Protein AF-A0A0G3Z977-F1 (afdb_monomer_lite)

Foldseek 3Di:
DVVCVVVVPPDFAPPVLLVVLVVVLVVLVVVLPCCVVPPVDDDPVVNVVSVVSVVVNVVSVVSNVVRD

Sequence (68 aa):
QSSLYLTGKKEIFGSLGMVYAILSIGLIGCVVWAHHMYTVGMDLDSRAYFTAATMVIAVPTGVKVFSW

pLDDT: mean 88.41, std 11.15, range [54.62, 96.62]

Radius of gyration: 16.2 Å; chains: 1; bounding box: 34×18×43 Å

Orga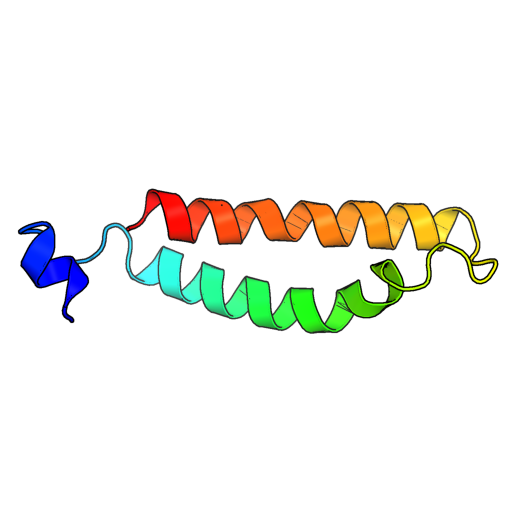nism: NCBI:txid75299

InterPro domains:
  IPR000883 Cytochrome c oxidase subunit I [PF00115] (8-68)
  IPR000883 Cytochrome c oxidase subunit I [PTHR10422] (9-68)
  IPR023616 Cytochrome c oxidase-like, subunit I domain [PS50855] (1-68)
  IPR036927 Cytochrome c oxidase-like, subunit I superfamily [G3DSA:1.20.210.10] (3-68)
  IPR036927 Cytochrome c oxidase-like, subunit I superfamily [SSF81442] (6-68)

Structure (mmCIF, N/CA/C/O backbone):
data_AF-A0A0G3Z977-F1
#
_entry.id   AF-A0A0G3Z977-F1
#
loop_
_atom_site.group_PDB
_atom_site.id
_atom_site.type_symbol
_atom_site.label_atom_id
_atom_site.label_alt_id
_atom_site.label_comp_id
_atom_site.label_asym_id
_atom_site.label_entity_id
_atom_site.label_seq_id
_atom_site.pdbx_PDB_ins_code
_atom_site.Cartn_x
_atom_site.Cartn_y
_atom_site.Cartn_z
_atom_site.occupancy
_atom_site.B_iso_or_equiv
_atom_site.auth_seq_id
_atom_site.auth_comp_id
_atom_site.auth_asym_id
_atom_site.auth_atom_id
_atom_site.pdbx_PDB_model_num
ATOM 1 N N . GLN A 1 1 ? -18.538 -10.990 12.370 1.00 54.62 1 GLN A N 1
ATOM 2 C CA . GLN A 1 1 ? -19.225 -10.997 13.683 1.00 54.62 1 GLN A CA 1
ATOM 3 C C . GLN A 1 1 ? -18.548 -11.909 14.712 1.00 54.62 1 GLN A C 1
ATOM 5 O O . GLN A 1 1 ? -18.507 -11.541 15.876 1.00 54.62 1 GLN A O 1
ATOM 10 N N . SER A 1 2 ? -17.953 -13.040 14.310 1.00 58.56 2 SER A N 1
ATOM 11 C CA . SER A 1 2 ? -17.276 -13.990 15.212 1.00 58.56 2 SER A CA 1
ATOM 12 C C . SER A 1 2 ? -16.097 -13.406 16.010 1.00 58.56 2 SER A C 1
ATOM 14 O O . SER A 1 2 ? -15.997 -13.658 17.202 1.00 58.56 2 SER A O 1
ATOM 16 N N . SER A 1 3 ? -15.234 -12.575 15.414 1.00 59.91 3 SER A N 1
ATOM 17 C CA . SER A 1 3 ? -14.058 -12.045 16.135 1.00 59.91 3 SER A CA 1
ATOM 18 C C . SER A 1 3 ? -14.341 -10.902 17.117 1.00 59.91 3 SER A C 1
ATOM 20 O O . SER A 1 3 ? -13.617 -10.752 18.096 1.00 59.91 3 SER A O 1
ATOM 22 N N . LEU A 1 4 ? -15.392 -10.105 16.900 1.00 65.31 4 LEU A N 1
ATOM 23 C CA . LEU A 1 4 ? -15.857 -9.145 17.914 1.00 65.31 4 LEU A CA 1
ATOM 24 C C . LEU A 1 4 ? -16.359 -9.896 19.152 1.00 65.31 4 LEU A C 1
ATOM 26 O O . LEU A 1 4 ? -16.018 -9.551 20.278 1.00 65.31 4 LEU A O 1
ATOM 30 N N . TYR A 1 5 ? -17.079 -10.997 18.920 1.00 61.09 5 TYR A N 1
ATOM 31 C CA . TYR A 1 5 ? -17.565 -11.882 19.973 1.00 61.09 5 TYR A CA 1
ATOM 32 C C . TYR A 1 5 ? -16.423 -12.540 20.768 1.00 61.09 5 TYR A C 1
ATOM 34 O O . TYR A 1 5 ? -16.504 -12.629 21.987 1.00 61.09 5 TYR A O 1
ATOM 42 N N . LEU A 1 6 ? -15.342 -12.956 20.094 1.00 68.50 6 LEU A N 1
ATOM 43 C CA . LEU A 1 6 ? -14.170 -13.581 20.728 1.00 68.50 6 LEU A CA 1
ATOM 44 C C . LEU A 1 6 ? -13.275 -12.593 21.497 1.00 68.50 6 LEU A C 1
ATOM 46 O O . LEU A 1 6 ? -12.609 -12.995 22.443 1.00 68.50 6 LEU A O 1
ATOM 50 N N . THR A 1 7 ? -13.245 -11.314 21.108 1.00 74.06 7 THR A N 1
ATOM 51 C CA . THR A 1 7 ? -12.411 -10.283 21.762 1.00 74.06 7 THR A CA 1
ATOM 52 C C . THR A 1 7 ? -13.161 -9.478 22.828 1.00 74.06 7 THR A C 1
ATOM 54 O O . THR A 1 7 ? -12.547 -8.678 23.530 1.00 74.06 7 THR A O 1
ATOM 57 N N . GLY A 1 8 ? -14.483 -9.654 22.950 1.00 69.69 8 GLY A N 1
ATOM 58 C CA . GLY A 1 8 ? -15.331 -8.902 23.883 1.00 69.69 8 GLY A CA 1
ATOM 59 C C . GLY A 1 8 ? -15.491 -7.416 23.535 1.00 69.69 8 GLY A C 1
ATOM 60 O O . GLY A 1 8 ? -16.080 -6.663 24.312 1.00 69.69 8 GLY A O 1
ATOM 61 N N . LYS A 1 9 ? -14.981 -6.971 22.377 1.00 65.44 9 LYS A N 1
ATOM 62 C CA . LYS A 1 9 ? -15.130 -5.592 21.902 1.00 65.44 9 LYS A CA 1
ATOM 63 C C . LYS A 1 9 ? -16.542 -5.397 21.340 1.00 65.44 9 LYS A C 1
ATOM 65 O O . LYS A 1 9 ? -17.016 -6.194 20.534 1.00 65.44 9 LYS A O 1
ATOM 70 N N . LYS A 1 10 ? -17.212 -4.318 21.762 1.00 70.06 10 LYS A N 1
ATOM 71 C CA . LYS A 1 10 ? -18.568 -3.958 21.302 1.00 70.06 10 LYS A CA 1
ATOM 72 C C . LYS A 1 10 ? -18.586 -3.530 19.830 1.00 70.06 10 LYS A C 1
ATOM 74 O O . LYS A 1 10 ? -19.537 -3.831 19.127 1.00 70.06 10 LYS A O 1
ATOM 79 N N . GLU A 1 11 ? -17.518 -2.872 19.384 1.00 77.19 11 GLU A N 1
ATOM 80 C CA . GLU A 1 11 ? -17.337 -2.317 18.041 1.00 77.19 11 GLU A CA 1
ATOM 81 C C . GLU A 1 11 ? -15.851 -2.401 17.646 1.00 77.19 11 GLU A C 1
ATOM 83 O O . GLU A 1 11 ? -14.975 -2.489 18.511 1.00 77.19 11 GLU A O 1
ATOM 88 N N . ILE A 1 12 ? -15.556 -2.364 16.344 1.00 76.31 12 ILE A N 1
ATOM 89 C CA . ILE A 1 12 ? -14.177 -2.311 15.830 1.00 76.31 12 ILE A CA 1
ATOM 90 C C . ILE A 1 12 ? -13.625 -0.892 16.013 1.00 76.31 12 ILE A C 1
ATOM 92 O O . ILE A 1 12 ? -14.335 0.090 15.777 1.00 76.31 12 ILE A O 1
ATOM 96 N N . PHE A 1 13 ? -12.357 -0.764 16.412 1.00 79.50 13 PHE 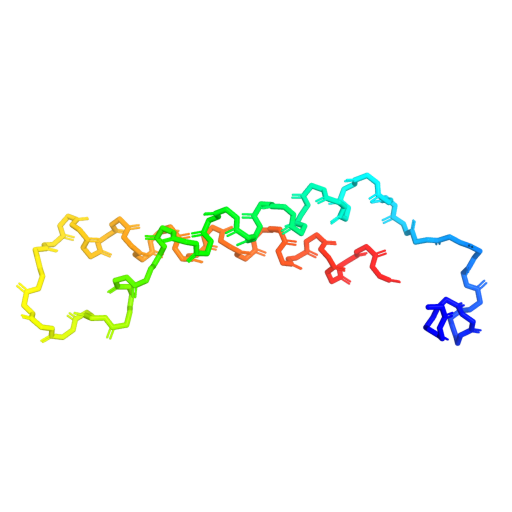A N 1
ATOM 97 C CA . PHE A 1 13 ? -11.741 0.543 16.616 1.00 79.50 13 PHE A CA 1
ATOM 98 C C . PHE A 1 13 ? -11.547 1.268 15.276 1.00 79.50 13 PHE A C 1
ATOM 100 O O . PHE A 1 13 ? -10.796 0.826 14.407 1.00 79.50 13 PHE A O 1
ATOM 107 N N . GLY A 1 14 ? -12.228 2.405 15.108 1.00 84.62 14 GLY A N 1
ATOM 108 C CA . GLY A 1 14 ? -12.126 3.218 13.895 1.00 84.62 14 GLY A CA 1
ATOM 109 C C . GLY A 1 14 ? -12.781 2.572 12.670 1.00 84.62 14 GLY A C 1
ATOM 110 O O . GLY A 1 14 ? -12.131 2.407 11.639 1.00 84.62 14 GLY A O 1
ATOM 111 N N . SER A 1 15 ? -14.075 2.243 12.754 1.00 85.81 15 SER A N 1
ATOM 112 C CA . SER A 1 15 ? -14.857 1.639 11.658 1.00 85.81 15 SER A CA 1
ATOM 113 C C . SER A 1 15 ? -14.720 2.379 10.318 1.00 85.81 15 SER A C 1
ATOM 115 O O . SER A 1 15 ? -14.486 1.742 9.291 1.00 85.81 15 SER A O 1
ATOM 117 N N . LEU A 1 16 ? -14.770 3.717 10.323 1.00 88.19 16 LEU A N 1
ATOM 118 C CA . LEU A 1 16 ? -14.534 4.544 9.131 1.00 88.19 16 LEU A CA 1
ATOM 119 C C . LEU A 1 16 ? -13.126 4.340 8.551 1.00 88.19 16 LEU A C 1
ATOM 121 O O . LEU A 1 16 ? -12.980 4.167 7.343 1.00 88.19 16 LEU A O 1
ATOM 125 N N . GLY A 1 17 ? -12.095 4.295 9.400 1.00 89.12 17 GLY A N 1
ATOM 126 C CA . GLY A 1 17 ? -10.717 4.025 8.979 1.00 89.12 17 GLY A CA 1
ATOM 127 C C . GLY A 1 17 ? -10.573 2.653 8.323 1.00 89.12 17 GLY A C 1
ATOM 128 O O . GLY A 1 17 ? -9.887 2.517 7.312 1.00 89.12 17 GLY A O 1
ATOM 129 N N . MET A 1 18 ? -11.298 1.654 8.827 1.00 91.44 18 MET A N 1
ATOM 130 C CA . MET A 1 18 ? -11.313 0.314 8.246 1.00 91.44 18 MET A CA 1
ATOM 131 C C . MET A 1 18 ? -11.988 0.281 6.865 1.00 91.44 18 MET A C 1
ATOM 133 O O . MET A 1 18 ? -11.499 -0.401 5.963 1.00 91.44 18 MET A O 1
ATOM 137 N N . VAL A 1 19 ? -13.063 1.054 6.666 1.00 92.25 19 VAL A N 1
ATOM 138 C CA . VAL A 1 19 ? -13.720 1.214 5.355 1.00 92.25 19 VAL A CA 1
ATOM 139 C C . VAL A 1 19 ? -12.774 1.876 4.355 1.00 92.25 19 VAL A C 1
ATOM 141 O O . VAL A 1 19 ? -12.560 1.331 3.270 1.00 92.25 19 VAL A O 1
ATOM 144 N N . TYR A 1 20 ? -12.145 2.996 4.726 1.00 93.75 20 TYR A N 1
ATOM 145 C CA . TYR A 1 20 ? -11.175 3.669 3.857 1.00 93.75 20 TYR A CA 1
ATOM 146 C C . TYR A 1 20 ? -9.975 2.778 3.539 1.00 93.75 20 TYR A C 1
ATOM 148 O O . TYR A 1 20 ? -9.525 2.753 2.396 1.00 93.75 20 TYR A O 1
ATOM 156 N N . ALA A 1 21 ? -9.486 1.998 4.503 1.00 93.50 21 ALA A N 1
ATOM 157 C CA . ALA A 1 21 ? -8.385 1.070 4.285 1.00 93.50 21 ALA A CA 1
ATOM 158 C C . ALA A 1 21 ? -8.740 -0.048 3.289 1.00 93.50 21 ALA A C 1
ATOM 160 O O . ALA A 1 21 ? -7.950 -0.340 2.393 1.00 93.50 21 ALA A O 1
ATOM 161 N N . ILE A 1 22 ? -9.929 -0.652 3.393 1.00 94.38 22 ILE A N 1
ATOM 162 C CA . ILE A 1 22 ? -10.375 -1.701 2.458 1.00 94.38 22 ILE A CA 1
ATOM 163 C C . ILE A 1 22 ? -10.546 -1.138 1.043 1.00 94.38 22 ILE A C 1
ATOM 165 O O . ILE A 1 22 ? -10.064 -1.748 0.088 1.00 94.38 22 ILE A O 1
ATOM 169 N N . LEU A 1 23 ? -11.173 0.035 0.909 1.00 95.62 23 LEU A N 1
ATOM 170 C CA . LEU A 1 23 ? -11.333 0.702 -0.385 1.00 95.62 23 LEU A CA 1
ATOM 171 C C . LEU A 1 23 ? -9.976 1.066 -1.002 1.00 95.62 23 LEU A C 1
ATOM 173 O O . LEU A 1 23 ? -9.746 0.803 -2.179 1.00 95.62 23 LEU A O 1
ATOM 177 N N . SER A 1 24 ? -9.055 1.602 -0.197 1.00 94.81 24 SER A N 1
ATOM 178 C CA . SER A 1 24 ? -7.717 1.996 -0.655 1.00 94.81 24 SER A CA 1
ATOM 179 C C . SER A 1 24 ? -6.899 0.796 -1.136 1.00 94.81 24 SER A C 1
ATOM 181 O O . SER A 1 24 ? -6.268 0.879 -2.184 1.00 94.81 24 SER A O 1
ATOM 183 N N . ILE A 1 25 ? -6.941 -0.339 -0.424 1.00 95.50 25 ILE A N 1
ATOM 184 C CA . ILE A 1 25 ? -6.269 -1.578 -0.859 1.00 95.50 25 ILE A CA 1
ATOM 185 C C . ILE A 1 25 ? -6.837 -2.060 -2.198 1.00 95.50 25 ILE A C 1
ATOM 187 O O . ILE A 1 25 ? -6.066 -2.447 -3.071 1.00 95.50 25 ILE A O 1
ATOM 191 N N . GLY A 1 26 ? -8.161 -2.013 -2.376 1.00 94.00 26 GLY A N 1
ATOM 192 C CA . GLY A 1 26 ? -8.801 -2.406 -3.633 1.00 94.00 26 GLY A CA 1
ATOM 193 C C . GLY A 1 26 ? -8.370 -1.530 -4.810 1.00 94.00 26 GLY A C 1
ATOM 194 O O . GLY A 1 26 ? -7.972 -2.052 -5.847 1.00 94.00 26 GLY A O 1
ATOM 195 N N . LEU A 1 27 ? -8.385 -0.207 -4.631 1.00 94.56 27 LEU A N 1
ATOM 196 C CA . LEU A 1 27 ? -8.004 0.739 -5.683 1.00 94.56 27 LEU A CA 1
ATOM 197 C C . LEU A 1 27 ? -6.515 0.650 -6.038 1.00 94.56 27 LEU A C 1
ATOM 199 O O . LEU A 1 27 ? -6.171 0.553 -7.213 1.00 94.56 27 LEU A O 1
ATOM 203 N N . ILE A 1 28 ? -5.627 0.648 -5.038 1.00 94.12 28 ILE A N 1
ATOM 204 C CA . ILE A 1 28 ? -4.174 0.583 -5.269 1.00 94.12 28 ILE A CA 1
ATOM 205 C C . ILE A 1 28 ? -3.784 -0.792 -5.831 1.00 94.12 28 ILE A C 1
ATOM 207 O O . ILE A 1 28 ? -2.932 -0.877 -6.714 1.00 94.12 28 ILE A O 1
ATOM 211 N N . GLY A 1 29 ? -4.451 -1.862 -5.389 1.00 92.62 29 GLY A N 1
ATOM 212 C CA . GLY A 1 29 ? -4.243 -3.225 -5.880 1.00 92.62 29 GLY A CA 1
ATOM 213 C C . GLY A 1 29 ? -4.410 -3.368 -7.396 1.00 92.62 29 GLY A C 1
ATOM 214 O O . GLY A 1 29 ? -3.662 -4.118 -8.019 1.00 92.62 29 GLY A O 1
ATOM 215 N N . CYS A 1 30 ? -5.325 -2.610 -8.010 1.00 93.62 30 CYS A N 1
ATOM 216 C CA . CYS A 1 30 ? -5.508 -2.613 -9.464 1.00 93.62 30 CYS A CA 1
ATOM 217 C C . CYS A 1 30 ? -4.324 -2.000 -10.230 1.00 93.62 30 CYS A C 1
ATOM 219 O O . CYS A 1 30 ? -4.109 -2.347 -11.388 1.00 93.62 30 CYS A O 1
ATOM 221 N N . VAL A 1 31 ? -3.558 -1.102 -9.604 1.00 93.31 31 VAL A N 1
ATOM 222 C CA . VAL A 1 31 ? -2.474 -0.355 -10.263 1.00 93.31 31 VAL A CA 1
ATOM 223 C C . VAL A 1 31 ? -1.130 -1.075 -10.146 1.00 93.31 31 VAL A C 1
ATOM 225 O O . VAL A 1 31 ? 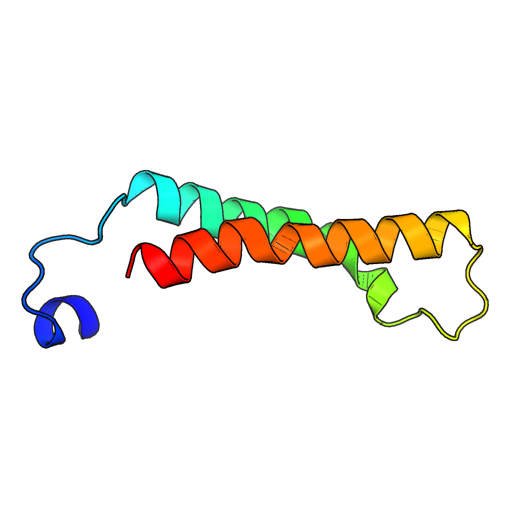-0.283 -0.914 -11.013 1.00 93.31 31 VAL A O 1
ATOM 228 N N . VAL A 1 32 ? -0.913 -1.904 -9.121 1.00 96.62 32 VAL A N 1
ATOM 229 C CA . VAL A 1 32 ? 0.422 -2.459 -8.820 1.00 96.62 32 VAL A CA 1
ATOM 230 C C . VAL A 1 32 ? 0.785 -3.754 -9.558 1.00 96.62 32 VAL A C 1
ATOM 232 O O . VAL A 1 32 ? 1.880 -4.255 -9.357 1.00 96.62 32 VAL A O 1
ATOM 235 N N . TRP A 1 33 ? -0.062 -4.296 -10.444 1.00 95.50 33 TRP A N 1
ATOM 236 C CA . TRP A 1 33 ? 0.126 -5.641 -11.035 1.00 95.50 33 TRP A CA 1
ATOM 237 C C . TRP A 1 33 ? 1.544 -5.913 -11.582 1.00 95.50 33 TRP A C 1
ATOM 239 O O . TRP A 1 33 ? 2.059 -7.030 -11.463 1.00 95.50 33 TRP A O 1
ATOM 249 N N . ALA A 1 34 ? 2.180 -4.890 -12.163 1.00 94.62 34 ALA A N 1
ATOM 250 C CA . ALA A 1 34 ? 3.485 -4.986 -12.801 1.00 94.62 34 ALA A CA 1
ATOM 251 C C . ALA A 1 34 ? 4.617 -5.344 -11.823 1.00 94.62 34 ALA A C 1
ATOM 253 O O . ALA A 1 34 ? 5.689 -5.755 -12.271 1.00 94.62 34 ALA A O 1
ATOM 254 N N . HIS A 1 35 ? 4.392 -5.296 -10.500 1.00 96.56 35 HIS A N 1
ATOM 255 C CA . HIS A 1 35 ? 5.355 -5.819 -9.525 1.00 96.56 35 HIS A CA 1
ATOM 256 C C . HIS A 1 35 ? 5.644 -7.316 -9.712 1.00 96.56 35 HIS A C 1
ATOM 258 O O . HIS A 1 35 ? 6.704 -7.792 -9.316 1.00 96.56 35 HIS A O 1
ATOM 264 N N . HIS A 1 36 ? 4.745 -8.081 -10.342 1.00 96.06 36 HIS A N 1
ATOM 265 C CA . HIS A 1 36 ? 5.004 -9.483 -10.695 1.00 96.06 36 HIS A CA 1
ATOM 266 C C . HIS A 1 36 ? 5.901 -9.642 -11.935 1.00 96.06 36 HIS A C 1
ATOM 268 O O . HIS A 1 36 ? 6.377 -10.740 -12.208 1.00 96.06 36 HIS A O 1
ATOM 274 N N . MET A 1 37 ? 6.156 -8.561 -12.677 1.00 96.12 37 MET A N 1
ATOM 275 C CA . MET A 1 37 ? 6.863 -8.557 -13.962 1.00 96.12 37 MET A CA 1
ATOM 276 C C . MET A 1 37 ? 8.270 -7.944 -13.873 1.00 96.12 37 MET A C 1
ATOM 278 O O . MET A 1 37 ? 8.856 -7.608 -14.896 1.00 96.12 37 MET A O 1
ATOM 282 N N . TYR A 1 38 ? 8.867 -7.802 -12.685 1.00 93.50 38 TYR A N 1
ATOM 283 C CA . TYR A 1 38 ? 10.154 -7.098 -12.543 1.00 93.50 38 TYR A CA 1
ATOM 284 C C . TYR A 1 38 ? 11.320 -7.670 -13.365 1.00 93.50 38 TYR A C 1
ATOM 286 O O . TYR A 1 38 ? 12.276 -6.946 -13.641 1.00 93.50 38 TYR A O 1
ATOM 294 N N . THR A 1 39 ? 11.260 -8.937 -13.773 1.00 94.31 39 THR A N 1
ATOM 295 C CA . THR A 1 39 ? 12.329 -9.615 -14.521 1.00 94.31 39 THR A CA 1
ATOM 296 C C . THR A 1 39 ? 12.151 -9.582 -16.040 1.00 94.31 39 THR A C 1
ATOM 298 O O . THR A 1 39 ? 13.033 -10.058 -16.748 1.00 94.31 39 THR A O 1
ATOM 301 N N . VAL A 1 40 ? 11.067 -8.997 -16.569 1.00 94.19 40 VAL A N 1
ATOM 302 C CA . VAL A 1 40 ? 10.783 -8.994 -18.023 1.00 94.19 40 VAL A CA 1
ATOM 303 C C . VAL A 1 40 ? 11.545 -7.918 -18.811 1.00 94.19 40 VAL A C 1
ATOM 305 O O . VAL A 1 40 ? 11.345 -7.791 -20.013 1.00 94.19 40 VAL A O 1
ATOM 308 N N . GLY A 1 41 ? 12.414 -7.142 -18.154 1.00 92.44 41 GLY A N 1
ATOM 309 C CA . GLY A 1 41 ? 13.177 -6.058 -18.788 1.00 92.44 41 GLY A CA 1
ATOM 310 C C . GLY A 1 41 ? 12.497 -4.683 -18.751 1.00 92.44 41 GLY A C 1
ATOM 311 O O . GLY A 1 41 ? 12.705 -3.880 -19.653 1.00 92.44 41 GLY A O 1
ATOM 312 N N . MET A 1 42 ? 11.686 -4.408 -17.723 1.00 94.00 42 MET A N 1
ATOM 313 C CA . MET A 1 42 ? 11.067 -3.095 -17.483 1.00 94.00 42 MET A CA 1
ATOM 314 C C . MET A 1 42 ? 12.114 -2.014 -17.144 1.00 94.00 42 MET A C 1
ATOM 316 O O . MET A 1 42 ? 13.107 -2.302 -16.466 1.00 94.00 42 MET A O 1
ATOM 320 N N . ASP A 1 43 ? 11.876 -0.775 -17.586 1.00 95.12 43 ASP A N 1
ATOM 321 C CA . ASP A 1 43 ? 12.738 0.382 -17.327 1.00 95.12 43 ASP A CA 1
ATOM 322 C C . ASP A 1 43 ? 12.871 0.706 -15.825 1.00 95.12 43 ASP A C 1
ATOM 324 O O . ASP A 1 43 ? 12.064 0.288 -14.987 1.00 95.12 43 ASP A O 1
ATOM 328 N N . LEU A 1 44 ? 13.941 1.425 -15.467 1.00 95.19 44 LEU A N 1
ATOM 329 C CA . LEU A 1 44 ? 14.286 1.713 -14.072 1.00 95.19 44 LEU A CA 1
ATOM 330 C C . LEU A 1 44 ? 13.198 2.536 -13.365 1.00 95.19 44 LEU A C 1
ATOM 332 O O . LEU A 1 44 ? 12.878 2.252 -12.209 1.00 95.19 44 LEU A O 1
ATOM 336 N N . ASP A 1 45 ? 12.618 3.513 -14.060 1.00 96.19 45 ASP A N 1
ATOM 337 C CA . ASP A 1 45 ? 11.641 4.442 -13.492 1.00 96.19 45 ASP A CA 1
ATOM 338 C C . ASP A 1 45 ? 10.326 3.725 -13.181 1.00 96.19 45 ASP A C 1
ATOM 340 O O . ASP A 1 45 ? 9.794 3.842 -12.074 1.00 96.19 45 ASP A O 1
ATOM 344 N N . SER A 1 46 ? 9.857 2.876 -14.096 1.00 93.94 46 SER A N 1
ATOM 345 C CA . SER A 1 46 ? 8.699 2.010 -13.876 1.00 93.94 46 SER A CA 1
ATOM 346 C C . SER A 1 46 ? 8.944 1.035 -12.723 1.00 93.94 46 SER A C 1
ATOM 348 O O . SER A 1 46 ? 8.080 0.852 -11.865 1.00 93.94 46 SER A O 1
ATOM 350 N N . ARG A 1 47 ? 10.141 0.441 -12.617 1.00 94.88 47 ARG A N 1
ATOM 351 C CA . ARG A 1 47 ? 10.492 -0.431 -11.479 1.00 94.88 47 ARG A CA 1
ATOM 352 C C . ARG A 1 47 ? 10.464 0.312 -10.151 1.00 94.88 47 ARG A C 1
ATOM 354 O O . ARG A 1 47 ? 9.915 -0.221 -9.185 1.00 94.88 47 ARG A O 1
ATOM 361 N N . ALA A 1 48 ? 11.032 1.514 -10.096 1.00 95.81 48 ALA A N 1
ATOM 362 C CA . ALA A 1 48 ? 11.007 2.348 -8.901 1.00 95.81 48 ALA A CA 1
ATOM 363 C C . ALA A 1 48 ? 9.566 2.718 -8.520 1.00 95.81 48 ALA A C 1
ATOM 365 O O . ALA A 1 48 ? 9.182 2.557 -7.359 1.00 95.81 48 ALA A O 1
ATOM 366 N N . TYR A 1 49 ? 8.749 3.110 -9.503 1.00 95.94 49 TYR A N 1
ATOM 367 C CA . TYR A 1 49 ? 7.332 3.411 -9.314 1.00 95.94 49 TYR A CA 1
ATOM 368 C C . TYR A 1 49 ? 6.559 2.222 -8.740 1.00 95.94 49 TYR A C 1
ATOM 370 O O . TYR A 1 49 ? 5.968 2.347 -7.671 1.00 95.94 49 TYR A O 1
ATOM 378 N N . PHE A 1 50 ? 6.587 1.055 -9.393 1.00 96.38 50 PHE A N 1
ATOM 379 C CA . PHE A 1 50 ? 5.826 -0.111 -8.931 1.00 96.38 50 PHE A CA 1
ATOM 380 C C . PHE A 1 50 ? 6.336 -0.640 -7.587 1.00 96.38 50 PHE A C 1
ATOM 382 O O . PHE A 1 50 ? 5.537 -1.108 -6.772 1.00 96.38 50 PHE A O 1
ATOM 389 N N . THR A 1 51 ? 7.635 -0.498 -7.303 1.00 95.75 51 THR A N 1
ATOM 390 C CA . THR A 1 51 ? 8.206 -0.862 -5.998 1.00 95.75 51 THR A CA 1
ATOM 391 C C . THR A 1 51 ? 7.632 0.032 -4.905 1.00 95.75 51 THR A C 1
ATOM 393 O O . THR A 1 51 ? 7.080 -0.471 -3.925 1.00 95.75 51 THR A O 1
ATOM 396 N N . ALA A 1 52 ? 7.688 1.351 -5.097 1.00 95.56 52 ALA A N 1
ATOM 397 C CA . ALA A 1 52 ? 7.133 2.311 -4.152 1.00 95.56 52 ALA A CA 1
ATOM 398 C C . ALA A 1 52 ? 5.611 2.150 -4.004 1.00 95.56 52 ALA A C 1
ATOM 400 O O . ALA A 1 52 ? 5.106 2.072 -2.885 1.00 95.56 52 ALA A O 1
ATOM 401 N N . ALA A 1 53 ? 4.878 2.026 -5.113 1.00 94.69 53 ALA A N 1
ATOM 402 C CA . ALA A 1 53 ? 3.424 1.877 -5.116 1.00 94.69 53 ALA A CA 1
ATOM 403 C C . ALA A 1 53 ? 2.968 0.615 -4.366 1.00 94.69 53 ALA A C 1
ATOM 405 O O . ALA A 1 53 ? 2.012 0.667 -3.592 1.00 94.69 53 ALA A O 1
ATOM 406 N N . THR A 1 54 ? 3.686 -0.502 -4.518 1.00 95.94 54 THR A N 1
ATOM 407 C CA . THR A 1 54 ? 3.389 -1.739 -3.775 1.00 95.94 54 THR A CA 1
ATOM 408 C C . THR A 1 54 ? 3.668 -1.573 -2.283 1.00 95.94 54 THR A C 1
ATOM 410 O O . THR A 1 54 ? 2.881 -2.025 -1.454 1.00 95.94 54 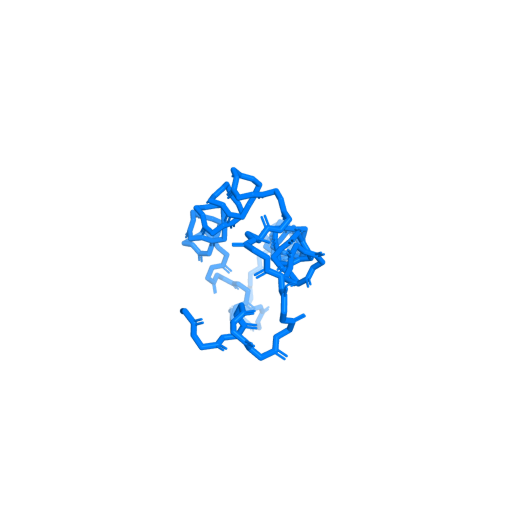THR A O 1
ATOM 413 N N . MET A 1 55 ? 4.747 -0.876 -1.914 1.00 96.50 55 MET A N 1
ATOM 414 C CA . MET A 1 55 ? 5.057 -0.589 -0.508 1.00 96.50 55 MET A CA 1
ATOM 415 C C . MET A 1 55 ? 3.989 0.291 0.157 1.00 96.50 55 MET A C 1
ATOM 417 O O . MET A 1 55 ? 3.675 0.078 1.326 1.00 96.50 55 MET A O 1
ATOM 421 N N . VAL A 1 56 ? 3.366 1.225 -0.573 1.00 95.62 56 VAL A N 1
ATOM 422 C CA . VAL A 1 56 ? 2.283 2.081 -0.045 1.00 95.62 56 VAL A CA 1
ATOM 423 C C . VAL A 1 56 ? 1.075 1.264 0.437 1.00 95.62 56 VAL A C 1
ATOM 425 O O . VAL A 1 56 ? 0.415 1.672 1.394 1.00 95.62 56 VAL A O 1
ATOM 428 N N . ILE A 1 57 ? 0.822 0.073 -0.121 1.00 95.75 57 ILE A N 1
ATOM 429 C CA . ILE A 1 57 ? -0.252 -0.839 0.330 1.00 95.75 57 ILE A CA 1
ATOM 430 C C . ILE A 1 57 ? -0.065 -1.267 1.798 1.00 95.75 57 ILE A C 1
ATOM 432 O O . ILE A 1 57 ? -1.043 -1.582 2.488 1.00 95.75 57 ILE A O 1
ATOM 436 N N . ALA A 1 58 ? 1.163 -1.226 2.324 1.00 95.62 58 ALA A N 1
ATOM 437 C CA . ALA A 1 58 ? 1.438 -1.542 3.723 1.00 95.62 58 ALA A CA 1
ATOM 438 C C . ALA A 1 58 ? 0.717 -0.595 4.698 1.00 95.62 58 ALA A C 1
ATOM 440 O O . ALA A 1 58 ? 0.337 -1.026 5.784 1.00 95.62 58 ALA A O 1
ATOM 441 N N . VAL A 1 59 ? 0.455 0.659 4.310 1.00 95.38 59 VAL A N 1
ATOM 442 C CA . VAL A 1 59 ? -0.219 1.650 5.167 1.00 95.38 59 VAL A CA 1
ATOM 443 C C . VAL A 1 59 ? -1.673 1.258 5.474 1.00 95.38 59 VAL A C 1
ATOM 445 O O . VAL A 1 59 ? -1.981 1.031 6.647 1.00 95.38 59 VAL A O 1
ATOM 448 N N . PRO A 1 60 ? -2.585 1.109 4.489 1.00 94.69 60 PRO A N 1
ATOM 449 C CA . PRO A 1 60 ? -3.959 0.694 4.775 1.00 94.69 60 PRO A CA 1
ATOM 450 C C . PRO A 1 60 ? -4.035 -0.737 5.330 1.00 94.69 60 PRO A C 1
ATOM 452 O O . PRO A 1 60 ? -4.928 -1.048 6.119 1.00 94.69 60 PRO A O 1
ATOM 455 N N . THR A 1 61 ? -3.080 -1.606 4.989 1.00 95.19 61 THR A N 1
ATOM 456 C CA . THR A 1 61 ? -2.982 -2.939 5.603 1.00 95.19 61 THR A CA 1
ATOM 457 C C . THR A 1 61 ? -2.678 -2.835 7.098 1.00 95.19 61 THR A C 1
ATOM 459 O O . THR A 1 61 ? -3.356 -3.474 7.902 1.00 95.19 61 THR A O 1
ATOM 462 N N . GLY A 1 62 ? -1.733 -1.973 7.484 1.00 93.31 62 GLY A N 1
ATOM 463 C CA . GLY A 1 62 ? -1.434 -1.659 8.880 1.00 93.31 62 GLY A CA 1
ATOM 464 C C . GLY A 1 62 ? -2.656 -1.117 9.616 1.00 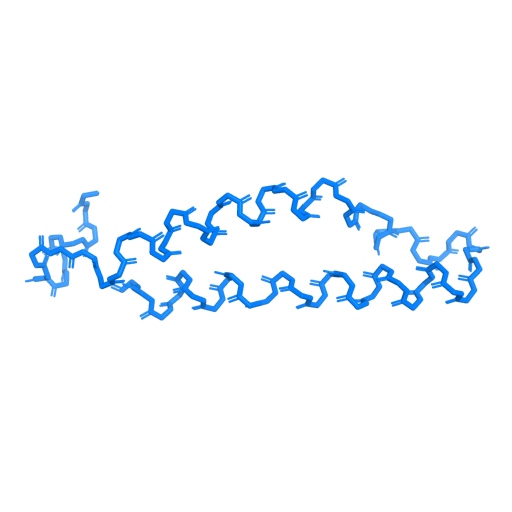93.31 62 GLY A C 1
ATOM 465 O O . GLY A 1 62 ? -2.989 -1.630 10.680 1.00 93.31 62 GLY A O 1
ATOM 466 N N . VAL A 1 63 ? -3.390 -0.167 9.021 1.00 92.69 63 VAL A N 1
ATOM 467 C CA . VAL A 1 63 ? -4.644 0.357 9.601 1.00 92.69 63 VAL A CA 1
ATOM 468 C C . VAL A 1 63 ? -5.619 -0.779 9.911 1.00 92.69 63 VAL A C 1
ATOM 470 O O . VAL A 1 63 ? -6.119 -0.854 11.025 1.00 92.69 63 VAL A O 1
ATOM 473 N N . LYS A 1 64 ? -5.845 -1.717 8.982 1.00 89.94 64 LYS A N 1
ATOM 474 C CA . LYS A 1 64 ? -6.736 -2.864 9.236 1.00 89.94 64 LYS A CA 1
ATOM 475 C C . LYS A 1 64 ? -6.252 -3.766 10.372 1.00 89.94 64 LYS A C 1
ATOM 477 O O . LYS A 1 64 ? -7.081 -4.212 11.156 1.00 89.94 64 LYS A O 1
ATOM 482 N N . VAL A 1 65 ? -4.951 -4.055 10.443 1.00 90.44 65 VAL A N 1
ATOM 483 C CA . VAL A 1 65 ? -4.379 -4.938 11.477 1.00 90.44 65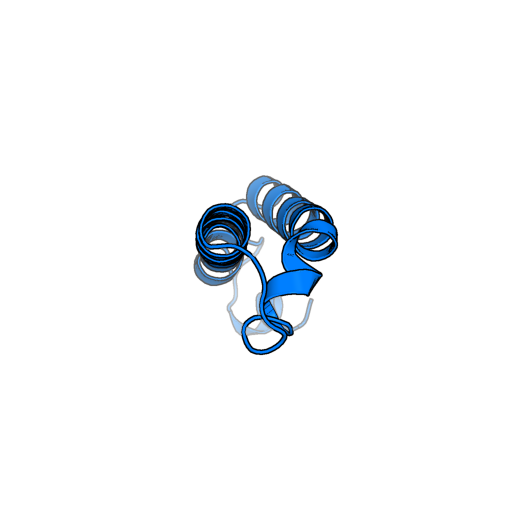 VAL A CA 1
ATOM 484 C C . VAL A 1 65 ? -4.456 -4.291 12.858 1.00 90.44 65 VAL A C 1
ATOM 486 O O . VAL A 1 65 ? -4.811 -4.965 13.818 1.00 90.44 65 VAL A O 1
ATOM 489 N N . PHE A 1 66 ? -4.168 -2.992 12.961 1.00 88.50 66 PHE A N 1
ATOM 490 C CA . PHE A 1 66 ? -4.195 -2.273 14.237 1.00 88.50 66 PHE A CA 1
ATOM 491 C C . PHE A 1 66 ? -5.603 -1.832 14.670 1.00 88.50 66 PHE A C 1
ATOM 493 O O . PHE A 1 66 ? -5.819 -1.586 15.854 1.00 88.50 66 PHE A O 1
ATOM 500 N N . SER A 1 67 ? -6.564 -1.739 13.745 1.00 82.94 67 SER A N 1
ATOM 501 C CA . SER A 1 67 ? -7.973 -1.443 14.055 1.00 82.94 67 SER A CA 1
ATOM 502 C C . SER A 1 67 ? -8.761 -2.642 14.596 1.00 82.94 67 SER A C 1
ATOM 504 O O . SER A 1 67 ? -9.820 -2.443 15.198 1.00 82.94 67 SER A O 1
ATOM 506 N N . TRP A 1 68 ? -8.282 -3.869 14.368 1.00 74.75 68 TRP A N 1
ATOM 507 C CA . TRP A 1 68 ? -8.939 -5.115 14.776 1.00 74.75 68 TRP A CA 1
ATOM 508 C C . TRP A 1 68 ? -8.802 -5.401 16.277 1.00 74.75 68 TRP A C 1
ATOM 510 O O . TRP A 1 68 ? -9.815 -5.784 16.908 1.00 74.75 68 TRP A O 1
#

Secondary structure (DSSP, 8-state):
-HHHHHHT-SS-TTHHHHHHHHHHHHHHHHH-GGGGGTTS---HHHHHHHHHHHHHTHHHHHHHHHH-